Protein AF-A0A355QEF5-F1 (afdb_monomer)

Foldseek 3Di:
DDDDDPDPPDDDDDDDDDDDDDPDQADAFDRFGPDPDDDPPPSDDCVRVVHPPDGGDGDPVVVVVVVVVCVVVVHDDDDDDDDDDDDDD

pLDDT: mean 94.6, std 9.39, range [45.66, 98.62]

Mean predicted aligned error: 4.7 Å

Secondary structure (DSSP, 8-state):
-----SSTT---------------SB-SSSSSB--S--STT-S--TTTTT-TT------HHHHHHHHHHHHHTTPPP------------

Sequence (89 aa):
MSEQSLIPGWEVVIGLEVHAELATVTKMFSSAPNHFGGEPNTNVDPVSLGLPGSLPVLNERAVELAIRVGLALDCRIQRSVFARKNYFY

Radius of gyration: 19.79 Å; Cα contacts (8 Å, |Δi|>4): 60; chains: 1; bounding box: 39×27×57 Å

Nearest PDB structures (foldseek):
  3h0m-assembly6_Q  TM=9.957E-01  e=1.615E-05  Aquifex aeolicus
  3ip4-assembly1_B  TM=9.750E-01  e=4.098E-04  Staphylococcus aureus subsp. aureus Mu50
  4wj3-assembly2_H  TM=9.561E-01  e=4.403E-04  Pseudomonas aeruginosa PAO1
  2df4-assembly1_B  TM=9.644E-01  e=6.777E-04  Staphylococcus aureus

Structure (mmCIF, N/CA/C/O backbone):
data_AF-A0A355QEF5-F1
#
_entry.id   AF-A0A355QEF5-F1
#
loop_
_atom_site.group_PDB
_atom_site.id
_atom_site.type_symbol
_atom_site.label_atom_id
_atom_site.label_alt_id
_atom_site.label_comp_id
_atom_site.label_asym_id
_atom_site.label_entity_id
_atom_site.label_seq_id
_atom_site.pdbx_PDB_ins_code
_atom_site.Cartn_x
_atom_site.Cartn_y
_atom_site.Cartn_z
_atom_site.occupancy
_atom_site.B_iso_or_equiv
_atom_site.auth_seq_id
_atom_site.auth_comp_id
_atom_site.auth_asym_id
_atom_site.auth_atom_id
_atom_site.pdbx_PDB_model_num
ATOM 1 N N . MET A 1 1 ? -15.485 -4.965 37.020 1.00 45.66 1 MET A N 1
ATOM 2 C CA . MET A 1 1 ? -14.139 -4.490 37.403 1.00 45.66 1 MET A CA 1
ATOM 3 C C . MET A 1 1 ? -14.234 -2.982 37.501 1.00 45.66 1 MET A C 1
ATOM 5 O O . MET A 1 1 ? -14.686 -2.378 36.543 1.00 45.66 1 MET A O 1
ATOM 9 N N . SER A 1 2 ? -13.967 -2.400 38.668 1.00 52.38 2 SER A N 1
ATOM 10 C CA . SER A 1 2 ? -14.034 -0.948 38.861 1.00 52.38 2 SER A CA 1
ATOM 11 C C . SER A 1 2 ? -12.923 -0.272 38.058 1.00 52.38 2 SER A C 1
ATOM 13 O O . SER A 1 2 ? -11.753 -0.574 38.295 1.00 52.38 2 SER A O 1
ATOM 15 N N . GLU A 1 3 ? -13.273 0.621 37.136 1.00 65.75 3 GLU A N 1
ATOM 16 C CA . GLU A 1 3 ? -12.324 1.532 36.492 1.00 65.75 3 GLU A CA 1
ATOM 17 C C . GLU A 1 3 ? -11.689 2.427 37.558 1.00 65.75 3 GLU A C 1
ATOM 19 O O . GLU A 1 3 ? -12.287 3.387 38.041 1.00 65.75 3 GLU A O 1
ATOM 24 N N . GLN A 1 4 ? -10.471 2.088 37.977 1.00 65.94 4 GLN A N 1
ATOM 25 C CA . GLN A 1 4 ? -9.631 3.034 38.696 1.00 65.94 4 GLN A CA 1
ATOM 26 C C . GLN A 1 4 ? -8.957 3.928 37.660 1.00 65.94 4 GLN A C 1
ATOM 28 O O . GLN A 1 4 ? -8.116 3.481 36.883 1.00 65.94 4 GLN A O 1
ATOM 33 N N . SER A 1 5 ? -9.355 5.197 37.654 1.00 68.25 5 SER A N 1
ATOM 34 C CA . SER A 1 5 ? -8.699 6.256 36.893 1.00 68.25 5 SER A CA 1
ATOM 35 C C . SER A 1 5 ? -7.217 6.332 37.284 1.00 68.25 5 SER A C 1
ATOM 37 O O . SER A 1 5 ? -6.897 6.689 38.418 1.00 68.25 5 SER A O 1
ATOM 39 N N . LEU A 1 6 ? -6.321 6.038 36.336 1.00 77.31 6 LEU A N 1
ATOM 40 C CA . LEU A 1 6 ? -4.862 6.095 36.522 1.00 77.31 6 LEU A CA 1
ATOM 41 C C . LEU A 1 6 ? -4.363 7.501 36.906 1.00 77.31 6 LEU A C 1
ATOM 43 O O . LEU A 1 6 ? -3.331 7.622 37.562 1.00 77.31 6 LEU A O 1
ATOM 47 N N . ILE A 1 7 ? -5.088 8.557 36.513 1.00 84.94 7 ILE A N 1
ATOM 48 C CA . ILE A 1 7 ? -4.772 9.959 36.819 1.00 84.94 7 ILE A CA 1
ATOM 49 C C . ILE A 1 7 ? -6.056 10.659 37.292 1.00 84.94 7 ILE A C 1
ATOM 51 O O . ILE A 1 7 ? -6.923 10.945 36.469 1.00 84.94 7 ILE A O 1
ATOM 55 N N . PRO A 1 8 ? -6.215 10.945 38.597 1.00 87.50 8 PRO A N 1
ATOM 56 C CA . PRO A 1 8 ? -7.434 11.554 39.127 1.00 87.50 8 PRO A CA 1
ATOM 57 C C . PRO A 1 8 ? -7.811 12.856 38.403 1.00 87.50 8 PRO A C 1
ATOM 59 O O . PRO A 1 8 ? -6.992 13.765 38.284 1.00 87.50 8 PRO A O 1
ATOM 62 N N . GLY A 1 9 ? -9.065 12.953 37.953 1.00 92.31 9 GLY A N 1
ATOM 63 C CA . GLY A 1 9 ? -9.604 14.142 37.280 1.00 92.31 9 GLY A CA 1
ATOM 64 C C . GLY A 1 9 ? -9.342 14.222 35.773 1.00 92.31 9 GLY A C 1
ATOM 65 O O . GLY A 1 9 ? -9.735 15.215 35.166 1.00 92.31 9 GLY A O 1
ATOM 66 N N . TRP A 1 10 ? -8.720 13.203 35.170 1.00 90.25 10 TRP A N 1
ATOM 67 C CA . TRP A 1 10 ? -8.420 13.156 33.737 1.00 90.25 10 TRP A CA 1
ATOM 68 C C . TRP A 1 10 ? -8.844 11.825 33.106 1.00 90.25 10 TRP A C 1
ATOM 70 O O . TRP A 1 10 ? -8.831 10.781 33.754 1.00 90.25 10 TRP A O 1
ATOM 80 N N . GLU A 1 11 ? -9.178 11.866 31.817 1.00 89.44 11 GLU A N 1
ATOM 81 C CA . GLU A 1 11 ? -9.469 10.692 30.990 1.00 89.44 11 GLU A CA 1
ATOM 82 C C . GLU A 1 11 ? -8.295 10.427 30.035 1.00 89.44 11 GLU A C 1
ATOM 84 O O . GLU A 1 11 ? -7.796 11.345 29.381 1.00 89.44 11 GLU A O 1
ATOM 89 N N . VAL A 1 12 ? -7.835 9.174 29.955 1.00 91.81 12 VAL A N 1
ATOM 90 C CA . VAL A 1 12 ? -6.747 8.774 29.051 1.00 91.81 12 VAL A CA 1
ATOM 91 C C . VAL A 1 12 ? -7.334 8.283 27.732 1.00 91.81 12 VAL A C 1
ATOM 93 O O . VAL A 1 12 ? -8.051 7.287 27.705 1.00 91.81 12 VAL A O 1
ATOM 96 N N . VAL A 1 13 ? -6.962 8.939 26.632 1.00 94.19 13 VAL A N 1
ATOM 97 C CA . VAL A 1 13 ? -7.388 8.578 25.272 1.00 94.19 13 VAL A CA 1
ATOM 98 C C . VAL A 1 13 ? -6.168 8.156 24.454 1.00 94.19 13 VAL A C 1
ATOM 100 O O . VAL A 1 13 ? -5.207 8.914 24.334 1.00 94.19 13 VAL A O 1
ATOM 103 N N . ILE A 1 14 ? -6.201 6.947 23.888 1.00 95.94 14 ILE A N 1
ATOM 104 C CA . ILE A 1 14 ? -5.105 6.371 23.094 1.00 95.94 14 ILE A CA 1
ATOM 105 C C . ILE A 1 14 ? -5.634 6.005 21.707 1.00 95.94 14 ILE A C 1
ATOM 107 O O . ILE A 1 14 ? -6.616 5.276 21.584 1.00 95.94 14 ILE A O 1
ATOM 111 N N . GLY A 1 15 ? -4.955 6.484 20.665 1.00 97.69 15 GLY A N 1
ATOM 112 C CA . GLY A 1 15 ? -5.161 6.070 19.278 1.00 97.69 15 GLY A CA 1
ATOM 113 C C . GLY A 1 15 ? -3.920 5.361 18.744 1.00 97.69 15 GLY A C 1
ATOM 114 O O . GLY A 1 15 ? -2.801 5.697 19.131 1.00 97.69 15 GLY A O 1
ATOM 115 N N . LEU A 1 16 ? -4.117 4.382 17.862 1.00 98.06 16 LEU A N 1
ATOM 116 C CA . LEU A 1 16 ? -3.037 3.622 17.234 1.00 98.06 16 LEU A CA 1
ATOM 117 C C . LEU A 1 16 ? -3.076 3.817 15.717 1.00 98.06 16 LEU A C 1
ATOM 119 O O . LEU A 1 16 ? -4.140 3.733 15.107 1.00 98.06 16 LEU A O 1
ATOM 123 N N . GLU A 1 17 ? -1.906 4.022 15.115 1.00 98.12 17 GLU A N 1
ATOM 124 C CA . GLU A 1 17 ? -1.699 3.985 13.666 1.00 98.12 17 GLU A CA 1
ATOM 125 C C . GLU A 1 17 ? -0.734 2.842 13.354 1.00 98.12 17 GLU A C 1
ATOM 127 O O . GLU A 1 17 ? 0.361 2.770 13.915 1.00 98.12 17 GLU A O 1
ATOM 132 N N . VAL A 1 18 ? -1.159 1.917 12.493 1.00 97.62 18 VAL A N 1
ATOM 133 C CA . VAL A 1 18 ? -0.407 0.696 12.190 1.00 97.62 18 VAL A CA 1
ATOM 134 C C . VAL A 1 18 ? -0.207 0.590 10.684 1.00 97.62 18 VAL A C 1
ATOM 136 O O . VAL A 1 18 ? -1.172 0.604 9.921 1.00 97.62 18 VAL A O 1
ATOM 139 N N . HIS A 1 19 ? 1.047 0.428 10.264 1.00 98.06 19 HIS A N 1
ATOM 140 C CA . HIS A 1 19 ? 1.406 0.057 8.899 1.00 98.06 19 HIS A CA 1
ATOM 141 C C . HIS A 1 19 ? 1.838 -1.409 8.864 1.00 98.06 19 HIS A C 1
ATOM 143 O O . HIS A 1 19 ? 2.639 -1.844 9.690 1.00 98.06 19 HIS A O 1
ATOM 149 N N . ALA A 1 20 ? 1.316 -2.161 7.896 1.00 96.69 20 ALA A N 1
ATOM 150 C CA . ALA A 1 20 ? 1.665 -3.557 7.668 1.00 96.69 20 ALA A CA 1
ATOM 151 C C . ALA A 1 20 ?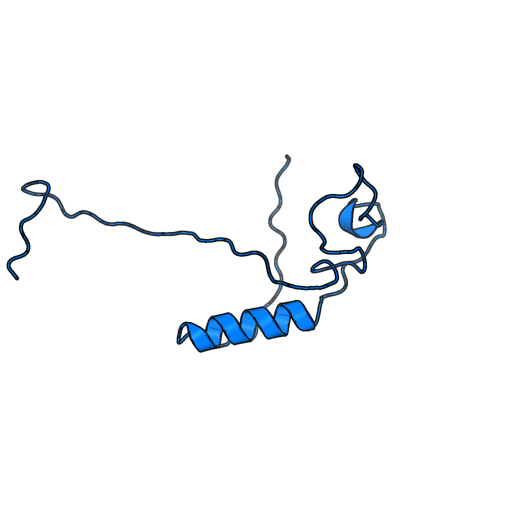 2.043 -3.763 6.198 1.00 96.69 20 ALA A C 1
ATOM 153 O O . ALA A 1 20 ? 1.343 -3.292 5.299 1.00 96.69 20 ALA A O 1
ATOM 154 N N . GLU A 1 21 ? 3.146 -4.467 5.953 1.00 97.50 21 GLU A N 1
ATOM 155 C CA . GLU A 1 21 ? 3.582 -4.807 4.601 1.00 97.50 21 GLU A CA 1
ATOM 156 C C . GLU A 1 21 ? 2.790 -6.010 4.072 1.00 97.50 21 GLU A C 1
ATOM 158 O O . GLU A 1 21 ? 2.653 -7.035 4.742 1.00 97.50 21 GLU A O 1
ATOM 163 N N . LEU A 1 22 ? 2.253 -5.892 2.856 1.00 97.62 22 LEU A N 1
ATOM 164 C CA . LEU A 1 22 ? 1.526 -6.983 2.216 1.00 97.62 22 LEU A CA 1
ATOM 165 C C . LEU A 1 22 ? 2.508 -7.970 1.583 1.00 97.62 22 LEU A C 1
ATOM 167 O O . LEU A 1 22 ? 3.326 -7.584 0.748 1.00 97.62 22 LEU A O 1
ATOM 171 N N . ALA A 1 23 ? 2.356 -9.255 1.910 1.00 96.75 23 ALA A N 1
ATOM 172 C CA . ALA A 1 23 ? 3.154 -10.356 1.369 1.00 96.75 23 ALA A CA 1
ATOM 173 C C . ALA A 1 23 ? 2.847 -10.616 -0.123 1.00 96.75 23 ALA A C 1
ATOM 175 O O . ALA A 1 23 ? 2.177 -11.579 -0.500 1.00 96.75 23 ALA A O 1
ATOM 176 N N . THR A 1 24 ? 3.312 -9.706 -0.973 1.00 98.38 24 THR A N 1
ATOM 177 C CA . THR A 1 24 ? 3.196 -9.727 -2.434 1.00 98.38 24 THR A CA 1
ATOM 178 C C . THR A 1 24 ? 4.551 -10.037 -3.065 1.00 98.38 24 THR A C 1
ATOM 180 O O . THR A 1 24 ? 5.587 -9.817 -2.448 1.00 98.38 24 THR A O 1
ATOM 183 N N . VAL A 1 25 ? 4.554 -10.575 -4.289 1.00 98.06 25 VAL A N 1
ATOM 184 C CA . VAL A 1 25 ? 5.798 -10.898 -5.021 1.00 98.06 25 VAL A CA 1
ATOM 185 C C . VAL A 1 25 ? 6.413 -9.650 -5.665 1.00 98.06 25 VAL A C 1
ATOM 187 O O . VAL A 1 25 ? 7.633 -9.521 -5.739 1.00 98.06 25 VAL A O 1
ATOM 190 N N . THR A 1 26 ? 5.573 -8.721 -6.122 1.00 98.44 26 THR A N 1
ATOM 191 C CA . THR A 1 26 ? 5.964 -7.467 -6.782 1.00 98.44 26 THR A CA 1
ATOM 192 C C . THR A 1 26 ? 5.429 -6.262 -6.016 1.00 98.44 26 THR A C 1
ATOM 194 O O . THR A 1 26 ? 4.485 -6.385 -5.237 1.00 98.44 26 THR A O 1
ATOM 197 N N . LYS A 1 27 ? 6.010 -5.083 -6.247 1.00 98.38 27 LYS A N 1
ATOM 198 C CA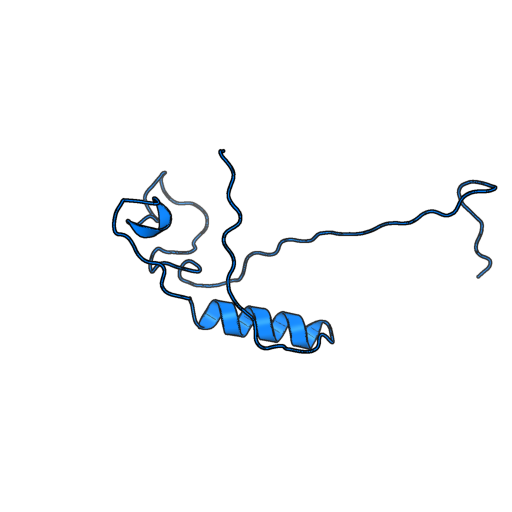 . LYS A 1 27 ? 5.606 -3.828 -5.594 1.00 98.38 27 LYS A CA 1
ATOM 199 C C . LYS A 1 27 ? 4.163 -3.415 -5.936 1.00 98.38 27 LYS A C 1
ATOM 201 O O . LYS A 1 27 ? 3.515 -3.961 -6.827 1.00 98.38 27 LYS A O 1
ATOM 206 N N . MET A 1 28 ? 3.655 -2.410 -5.217 1.00 98.38 28 MET A N 1
ATOM 207 C CA . MET A 1 28 ? 2.261 -1.942 -5.315 1.00 98.38 28 MET A CA 1
ATOM 208 C C . MET A 1 28 ? 1.895 -1.323 -6.674 1.00 98.38 28 MET A C 1
ATOM 210 O O . MET A 1 28 ? 0.768 -1.480 -7.140 1.00 98.38 28 MET A O 1
ATOM 214 N N . PHE A 1 29 ? 2.837 -0.601 -7.287 1.00 98.56 29 PHE A N 1
ATOM 215 C CA . PHE A 1 29 ? 2.611 0.170 -8.517 1.00 98.56 29 PHE A CA 1
ATOM 216 C C . PHE A 1 29 ? 3.574 -0.190 -9.657 1.00 98.56 29 PHE A C 1
ATOM 218 O O . PHE A 1 29 ? 3.631 0.516 -10.663 1.00 98.56 29 PHE A O 1
ATOM 225 N N . SER A 1 30 ? 4.383 -1.233 -9.473 1.00 97.44 30 SER A N 1
ATOM 226 C CA . SER A 1 30 ? 5.501 -1.573 -10.349 1.00 97.44 30 SER A CA 1
ATOM 227 C C . SER A 1 30 ? 5.743 -3.084 -10.358 1.00 97.44 30 SER A C 1
ATOM 229 O O . SER A 1 30 ? 5.359 -3.790 -9.424 1.00 97.44 30 SER A O 1
ATOM 231 N N . SER A 1 31 ? 6.387 -3.586 -11.413 1.00 95.88 31 SER A N 1
ATOM 232 C CA . SER A 1 31 ? 6.727 -5.007 -11.554 1.00 95.88 31 SER A CA 1
ATOM 233 C C . SER A 1 31 ? 8.019 -5.402 -10.832 1.00 95.88 31 SER A C 1
ATOM 235 O O . SER A 1 31 ? 8.390 -6.573 -10.867 1.00 95.88 31 SER A O 1
ATOM 237 N N . ALA A 1 32 ? 8.723 -4.457 -10.198 1.00 97.69 32 ALA A N 1
ATOM 238 C CA . ALA A 1 32 ? 9.925 -4.762 -9.430 1.00 97.69 32 ALA A CA 1
ATOM 239 C C . ALA A 1 32 ? 9.598 -5.689 -8.236 1.00 97.69 32 ALA A C 1
ATOM 241 O O . ALA A 1 32 ? 8.497 -5.597 -7.679 1.00 97.69 32 ALA A O 1
ATOM 242 N N . PRO A 1 33 ? 10.534 -6.559 -7.812 1.00 97.50 33 PRO A N 1
ATOM 243 C CA . PRO A 1 33 ? 10.310 -7.475 -6.696 1.00 97.50 33 PRO A CA 1
ATOM 244 C C . PRO A 1 33 ? 10.018 -6.758 -5.371 1.00 97.50 33 PRO A C 1
ATOM 246 O O . PRO A 1 33 ? 10.641 -5.740 -5.056 1.00 97.50 33 PRO A O 1
ATOM 249 N N . ASN A 1 34 ? 9.107 -7.327 -4.577 1.00 97.25 34 ASN A N 1
ATOM 250 C CA . ASN A 1 34 ? 8.903 -6.992 -3.168 1.00 97.25 34 ASN A CA 1
ATOM 251 C C . ASN A 1 34 ? 9.564 -8.069 -2.297 1.00 97.25 34 ASN A C 1
ATOM 253 O O . ASN A 1 34 ? 8.921 -9.014 -1.845 1.00 97.25 34 ASN A O 1
ATOM 257 N N . HIS A 1 35 ? 10.882 -7.971 -2.146 1.00 94.06 35 HIS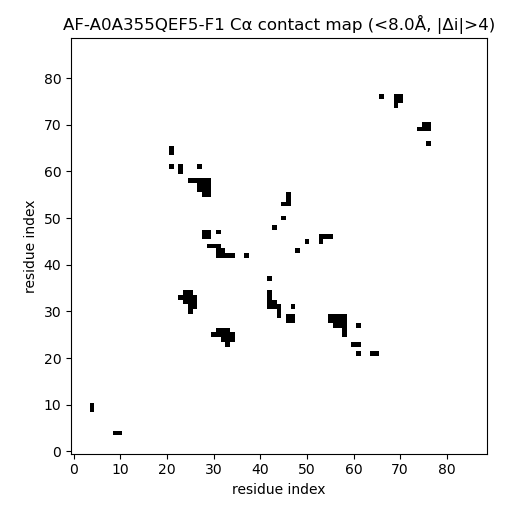 A N 1
ATOM 258 C CA . HIS A 1 35 ? 11.699 -8.958 -1.448 1.00 94.06 35 HIS A CA 1
ATOM 259 C C . HIS A 1 35 ? 12.679 -8.258 -0.509 1.00 94.06 35 HIS A C 1
ATOM 261 O O . HIS A 1 35 ? 13.329 -7.285 -0.896 1.00 94.06 35 HIS A O 1
ATOM 267 N N . PHE A 1 36 ? 12.799 -8.776 0.712 1.00 92.56 36 PHE A N 1
ATOM 268 C CA . PHE A 1 36 ? 13.716 -8.255 1.718 1.00 92.56 36 PHE A CA 1
ATOM 269 C C . PHE A 1 36 ? 15.174 -8.644 1.428 1.00 92.56 36 PHE A C 1
ATOM 271 O O . PHE A 1 36 ? 15.469 -9.782 1.073 1.00 92.56 36 PHE A O 1
ATOM 278 N N . GLY A 1 37 ? 16.105 -7.714 1.639 1.00 91.31 37 GLY A N 1
ATOM 279 C CA . GLY A 1 37 ? 17.528 -7.914 1.356 1.00 91.31 37 GLY A CA 1
ATOM 280 C C . GLY A 1 37 ? 17.883 -7.696 -0.119 1.00 91.31 37 GLY A C 1
ATOM 281 O O . GLY A 1 37 ? 17.140 -7.059 -0.865 1.00 91.31 37 GLY A O 1
ATOM 282 N N . GLY A 1 38 ? 19.033 -8.229 -0.533 1.00 91.00 38 GLY A N 1
ATOM 283 C CA . GLY A 1 38 ? 19.637 -7.947 -1.839 1.00 91.00 38 GLY A CA 1
ATOM 284 C C . GLY A 1 38 ? 20.579 -6.742 -1.811 1.00 91.00 38 GLY A C 1
ATOM 285 O O . GLY A 1 38 ? 20.673 -6.025 -0.814 1.00 91.00 38 GLY A O 1
ATOM 286 N N . GLU A 1 39 ? 21.294 -6.539 -2.915 1.00 97.44 39 GLU A N 1
ATOM 287 C CA . GLU A 1 39 ? 22.236 -5.427 -3.048 1.00 97.44 39 GLU A CA 1
ATOM 288 C C . GLU A 1 39 ? 21.502 -4.086 -3.233 1.00 97.44 39 GLU A C 1
ATOM 290 O O . GLU A 1 39 ? 20.404 -4.055 -3.812 1.00 97.44 39 GLU A O 1
ATOM 295 N N . PRO A 1 40 ? 22.096 -2.959 -2.799 1.00 97.50 40 PRO A N 1
ATOM 296 C CA . PRO A 1 40 ? 21.502 -1.638 -2.964 1.00 97.50 40 PRO A CA 1
ATOM 297 C C . PRO A 1 40 ? 21.066 -1.364 -4.409 1.00 97.50 40 PRO A C 1
ATOM 299 O O . PRO A 1 40 ? 21.825 -1.572 -5.353 1.00 97.50 40 PRO A O 1
ATOM 302 N N . ASN A 1 41 ? 19.845 -0.849 -4.577 1.00 96.69 41 ASN A N 1
ATOM 303 C CA . ASN A 1 41 ? 19.281 -0.436 -5.869 1.00 96.69 41 ASN A CA 1
ATOM 304 C C . ASN A 1 41 ? 19.183 -1.545 -6.937 1.00 96.69 41 ASN A C 1
ATOM 306 O O . ASN A 1 41 ? 19.244 -1.250 -8.127 1.00 96.69 41 ASN A O 1
ATOM 310 N N . THR A 1 42 ? 18.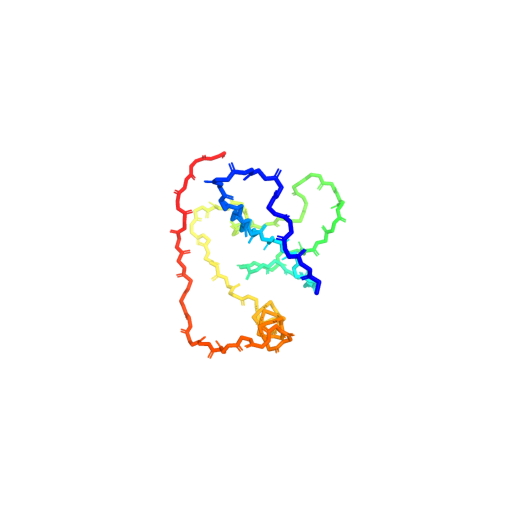998 -2.810 -6.539 1.00 96.56 42 THR A N 1
ATOM 311 C CA . THR A 1 42 ? 18.816 -3.927 -7.493 1.00 96.56 42 THR A CA 1
ATOM 312 C C . THR A 1 42 ? 17.357 -4.297 -7.753 1.00 96.56 42 THR A C 1
ATOM 314 O O . THR A 1 42 ? 16.988 -4.589 -8.887 1.00 96.56 42 THR A O 1
ATOM 317 N N . ASN A 1 43 ? 16.489 -4.203 -6.744 1.00 97.06 43 ASN A N 1
ATOM 318 C CA . ASN A 1 43 ? 15.046 -4.427 -6.888 1.00 97.06 43 ASN A CA 1
ATOM 319 C C . ASN A 1 43 ? 14.324 -3.126 -7.272 1.00 97.06 43 ASN A C 1
ATOM 321 O O . ASN A 1 43 ? 13.462 -2.646 -6.535 1.00 97.06 43 ASN A O 1
ATOM 325 N N . VAL A 1 44 ? 14.709 -2.509 -8.390 1.00 97.38 44 VAL A N 1
ATOM 326 C CA . VAL A 1 44 ? 14.204 -1.198 -8.837 1.00 97.38 44 VAL A CA 1
ATOM 327 C C . VAL A 1 44 ? 13.767 -1.221 -10.298 1.00 97.38 44 VAL A C 1
ATOM 329 O O . VAL A 1 44 ? 14.096 -2.128 -11.054 1.00 97.38 44 VAL A O 1
ATOM 332 N N . ASP A 1 45 ? 13.008 -0.205 -10.687 1.00 97.25 45 ASP A N 1
ATOM 333 C CA . ASP A 1 45 ? 12.551 0.047 -12.051 1.00 97.25 45 ASP A CA 1
ATOM 334 C C . ASP A 1 45 ? 12.231 1.549 -12.222 1.00 97.25 45 ASP A C 1
ATOM 336 O O . ASP A 1 45 ? 12.267 2.297 -11.238 1.00 97.25 45 ASP A O 1
ATOM 340 N N . PRO A 1 46 ? 11.910 2.032 -13.438 1.00 98.44 46 PRO A N 1
ATOM 341 C CA . PRO A 1 46 ? 11.652 3.455 -13.654 1.00 98.44 46 PRO A CA 1
ATOM 342 C C . PRO A 1 46 ? 10.535 4.048 -12.786 1.00 98.44 46 PRO A C 1
ATOM 344 O O . PRO A 1 46 ? 10.618 5.219 -12.424 1.00 98.44 46 PRO A O 1
ATOM 347 N N . VAL A 1 47 ? 9.514 3.258 -12.429 1.00 98.31 47 VAL A N 1
ATOM 348 C CA . VAL A 1 47 ? 8.390 3.715 -11.595 1.00 98.31 47 VAL A CA 1
ATOM 349 C C . VAL A 1 47 ? 8.829 3.887 -10.143 1.00 98.31 47 VAL A C 1
ATOM 351 O O . VAL A 1 47 ? 8.587 4.932 -9.547 1.00 98.31 47 VAL A O 1
ATOM 354 N N . SER A 1 48 ? 9.497 2.885 -9.567 1.00 97.00 48 SER A N 1
ATOM 355 C CA . SER A 1 48 ? 9.954 2.930 -8.172 1.00 97.00 48 SER A CA 1
ATOM 356 C C . SER A 1 48 ? 11.083 3.937 -7.936 1.00 97.00 48 SER A C 1
ATOM 358 O O . SER A 1 48 ? 11.226 4.425 -6.819 1.00 97.00 48 SER A O 1
ATOM 360 N N . LEU A 1 49 ? 11.829 4.293 -8.985 1.00 97.88 49 LEU A N 1
ATOM 361 C CA . LEU A 1 49 ? 12.819 5.374 -8.972 1.00 97.88 49 LEU A CA 1
ATOM 362 C C . LEU A 1 49 ? 12.218 6.768 -9.228 1.00 97.88 49 LEU A C 1
ATOM 364 O O . LEU A 1 49 ? 12.940 7.758 -9.149 1.00 97.88 49 LEU A O 1
ATOM 368 N N . GLY A 1 50 ? 10.929 6.866 -9.570 1.00 97.56 50 GLY A N 1
ATOM 369 C CA . GLY A 1 50 ? 10.285 8.145 -9.880 1.00 97.56 50 GLY A CA 1
ATOM 370 C C . GLY A 1 50 ? 10.836 8.821 -11.139 1.00 97.56 50 GLY A C 1
ATOM 371 O O . GLY A 1 50 ? 10.861 10.050 -11.216 1.00 97.56 50 GLY A O 1
ATOM 372 N N . LEU A 1 51 ? 11.303 8.044 -12.123 1.00 98.38 51 LEU A N 1
ATOM 373 C CA . LEU A 1 51 ? 11.883 8.602 -13.344 1.00 98.38 51 LEU A CA 1
ATOM 374 C C . LEU A 1 51 ? 10.816 9.301 -14.209 1.00 98.38 51 LEU A C 1
ATOM 376 O O . LEU A 1 51 ? 9.659 8.855 -14.245 1.00 98.38 51 LEU A O 1
ATOM 380 N N . PRO A 1 52 ? 11.190 10.359 -14.956 1.00 98.50 52 PRO A N 1
ATOM 381 C CA . PRO A 1 52 ? 10.275 11.058 -15.853 1.00 98.50 52 PRO A CA 1
ATOM 382 C C . PRO A 1 52 ? 9.601 10.118 -16.861 1.00 98.50 52 PRO A C 1
ATOM 384 O O . PRO A 1 52 ? 10.251 9.275 -17.474 1.00 98.50 52 PRO A O 1
ATOM 387 N N . GLY A 1 53 ? 8.289 10.282 -17.048 1.00 98.00 53 GLY A N 1
ATOM 388 C CA . GLY A 1 53 ? 7.500 9.502 -18.010 1.00 98.00 53 GLY A CA 1
ATOM 389 C C . GLY A 1 53 ? 7.076 8.106 -17.537 1.00 98.00 53 GLY A C 1
ATOM 390 O O . GLY A 1 53 ? 6.346 7.429 -18.257 1.00 98.00 53 GLY A O 1
ATOM 391 N N . SER A 1 54 ? 7.479 7.674 -16.340 1.00 97.88 54 SER A N 1
ATOM 392 C CA . SER A 1 54 ? 7.001 6.420 -15.749 1.00 97.88 54 SER A CA 1
ATOM 393 C C . SER A 1 54 ? 5.543 6.536 -15.267 1.00 97.88 54 SER A C 1
ATOM 395 O O . SER A 1 54 ? 5.105 7.594 -14.811 1.00 97.88 54 SER A O 1
ATOM 397 N N . LEU A 1 55 ? 4.770 5.448 -15.386 1.00 98.12 55 LEU A N 1
ATOM 398 C CA . LEU A 1 55 ? 3.358 5.393 -14.989 1.00 98.12 55 LEU A CA 1
ATOM 399 C C . LEU A 1 55 ? 3.105 4.219 -14.028 1.00 98.12 55 LEU A C 1
ATOM 401 O O . LEU A 1 55 ? 3.605 3.123 -14.280 1.00 98.12 55 LEU A O 1
ATOM 405 N N . PRO A 1 56 ? 2.322 4.416 -12.951 1.00 98.25 56 PRO A N 1
ATOM 406 C CA . PRO A 1 56 ? 2.019 3.360 -11.992 1.00 98.25 56 PRO A CA 1
ATOM 407 C C . PRO A 1 56 ? 1.005 2.357 -12.554 1.00 98.25 56 PRO A C 1
ATOM 409 O O . PRO A 1 56 ? 0.004 2.749 -13.157 1.00 98.25 56 PRO A O 1
ATOM 412 N N . VAL A 1 57 ? 1.212 1.069 -12.274 1.00 97.94 57 VAL A N 1
ATOM 413 C CA . VAL A 1 57 ? 0.246 -0.005 -12.558 1.00 97.94 57 VAL A CA 1
ATOM 414 C C . VAL A 1 57 ? -0.086 -0.735 -11.264 1.00 97.94 57 VAL A C 1
ATOM 416 O O . VAL A 1 57 ? 0.797 -1.290 -10.618 1.00 97.94 57 VAL A O 1
ATOM 419 N N . LEU A 1 58 ? -1.361 -0.712 -10.878 1.00 98.12 58 LEU A N 1
ATOM 420 C CA . LEU A 1 58 ? -1.842 -1.264 -9.613 1.00 98.12 58 LEU A CA 1
ATOM 421 C C . LEU A 1 58 ? -1.658 -2.787 -9.531 1.00 98.12 58 LEU A C 1
ATOM 423 O O . LEU A 1 58 ? -2.050 -3.517 -10.438 1.00 98.12 58 LEU A O 1
ATOM 427 N N . ASN A 1 59 ? -1.140 -3.259 -8.400 1.00 98.62 59 ASN A N 1
ATOM 428 C CA . ASN A 1 59 ? -1.014 -4.676 -8.086 1.00 98.62 59 ASN A CA 1
ATOM 429 C C . ASN A 1 59 ? -2.352 -5.273 -7.605 1.00 98.62 59 ASN A C 1
ATOM 431 O O . ASN A 1 59 ? -2.829 -4.965 -6.512 1.00 98.62 59 ASN A O 1
ATOM 435 N N . GLU A 1 60 ? -2.943 -6.166 -8.401 1.00 98.38 60 GLU A N 1
ATOM 436 C CA . GLU A 1 60 ? -4.217 -6.833 -8.092 1.00 98.38 60 GLU A CA 1
ATOM 437 C C . GLU A 1 60 ? -4.162 -7.649 -6.791 1.00 98.38 60 GLU A C 1
ATOM 439 O O . GLU A 1 60 ? -5.071 -7.570 -5.961 1.00 98.38 60 GLU A O 1
ATOM 444 N N . ARG A 1 61 ? -3.060 -8.372 -6.553 1.00 98.50 61 ARG A N 1
ATOM 445 C CA . ARG A 1 61 ? -2.889 -9.180 -5.341 1.00 98.50 61 ARG A CA 1
ATO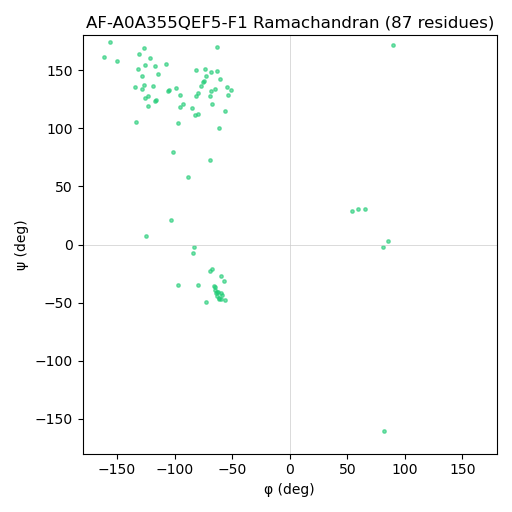M 446 C C . ARG A 1 61 ? -2.821 -8.309 -4.089 1.00 98.50 61 ARG A C 1
ATOM 448 O O . ARG A 1 61 ? -3.336 -8.705 -3.045 1.00 98.50 61 ARG A O 1
ATOM 455 N N . ALA A 1 62 ? -2.219 -7.125 -4.183 1.00 98.44 62 ALA A N 1
ATOM 456 C CA . ALA A 1 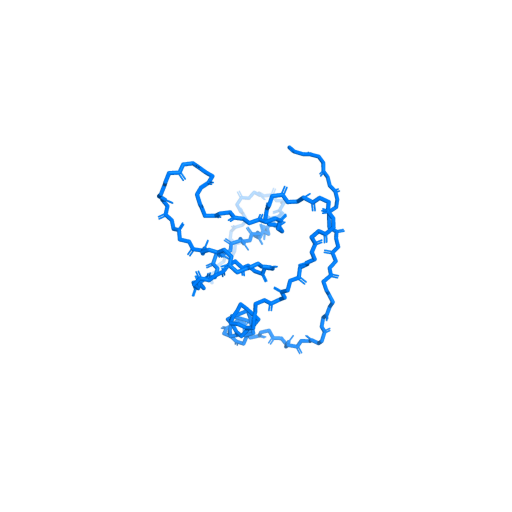62 ? -2.202 -6.173 -3.078 1.00 98.44 62 ALA A CA 1
ATOM 457 C C . ALA A 1 62 ? -3.619 -5.688 -2.722 1.00 98.44 62 ALA A C 1
ATOM 459 O O . ALA A 1 62 ? -3.972 -5.642 -1.545 1.00 98.44 62 ALA A O 1
ATOM 460 N N . VAL A 1 63 ? -4.460 -5.398 -3.724 1.00 98.31 63 VAL A N 1
ATOM 461 C CA . VAL A 1 63 ? -5.872 -5.027 -3.511 1.00 98.31 63 VAL A CA 1
ATOM 462 C C . VAL A 1 63 ? -6.640 -6.164 -2.841 1.00 98.31 63 VAL A C 1
ATOM 464 O O . VAL A 1 63 ? -7.359 -5.938 -1.869 1.00 98.31 63 VAL A O 1
ATOM 467 N N . GLU A 1 64 ? -6.459 -7.394 -3.319 1.00 98.44 64 GLU A N 1
ATOM 468 C CA . GLU A 1 64 ? -7.106 -8.572 -2.747 1.00 98.44 64 GLU A CA 1
ATOM 469 C C . GLU A 1 64 ? -6.732 -8.772 -1.269 1.00 98.44 64 GLU A C 1
ATOM 471 O O . GLU A 1 64 ? -7.608 -8.972 -0.425 1.00 98.44 64 GLU A O 1
ATOM 476 N N . LEU A 1 65 ? -5.440 -8.684 -0.933 1.00 98.50 65 LEU A N 1
ATOM 477 C CA . LEU A 1 65 ? -4.969 -8.797 0.448 1.00 98.50 65 LEU A CA 1
ATOM 478 C C . LEU A 1 65 ? -5.519 -7.667 1.331 1.00 98.50 65 LEU A C 1
ATOM 480 O O . LEU A 1 65 ? -5.958 -7.941 2.446 1.00 98.50 65 LEU A O 1
ATOM 484 N N . ALA A 1 66 ? -5.565 -6.428 0.833 1.00 98.12 66 ALA A N 1
ATOM 485 C CA . ALA A 1 66 ? -6.142 -5.302 1.566 1.00 98.12 66 ALA A CA 1
ATOM 486 C C . ALA A 1 66 ? -7.643 -5.503 1.855 1.00 98.12 66 ALA A C 1
ATOM 488 O O . ALA A 1 66 ? -8.097 -5.245 2.970 1.00 98.12 66 ALA A O 1
ATOM 489 N N . ILE A 1 67 ? -8.411 -6.027 0.891 1.00 98.31 67 ILE A N 1
ATOM 490 C CA . ILE A 1 67 ? -9.826 -6.378 1.092 1.00 98.31 67 ILE A CA 1
ATOM 491 C C . ILE A 1 67 ? -9.964 -7.485 2.141 1.00 98.31 67 ILE A C 1
ATOM 493 O O . ILE A 1 67 ? -10.807 -7.372 3.029 1.00 98.31 67 ILE A O 1
ATOM 497 N N . ARG A 1 68 ? -9.129 -8.533 2.080 1.00 98.38 68 ARG A N 1
ATOM 498 C CA . ARG A 1 68 ? -9.131 -9.615 3.080 1.00 98.38 68 ARG A CA 1
ATOM 499 C C . ARG A 1 68 ? -8.869 -9.085 4.489 1.00 98.38 68 ARG A C 1
ATOM 501 O O . ARG A 1 68 ? -9.573 -9.489 5.406 1.00 98.38 68 ARG A O 1
ATOM 508 N N . VAL A 1 69 ? -7.906 -8.173 4.657 1.00 98.06 69 VAL A N 1
ATOM 509 C CA . VAL A 1 69 ? -7.638 -7.515 5.949 1.00 98.06 69 VAL A CA 1
ATOM 510 C C . VAL A 1 69 ? -8.860 -6.725 6.416 1.00 98.06 69 VAL A C 1
ATOM 512 O O . VAL A 1 69 ? -9.274 -6.885 7.557 1.00 98.06 69 VAL A O 1
ATOM 515 N N . GLY A 1 70 ? -9.481 -5.933 5.535 1.00 97.94 70 GLY A N 1
ATOM 516 C CA . GLY A 1 70 ? -10.702 -5.197 5.868 1.00 97.94 70 GLY A CA 1
ATOM 517 C C . GLY A 1 70 ? -11.828 -6.113 6.355 1.00 97.94 70 GLY A C 1
ATOM 518 O O . GLY A 1 70 ? -12.409 -5.856 7.402 1.00 97.94 70 GLY A O 1
ATOM 519 N N . LEU A 1 71 ? -12.097 -7.212 5.646 1.00 98.50 71 LEU A N 1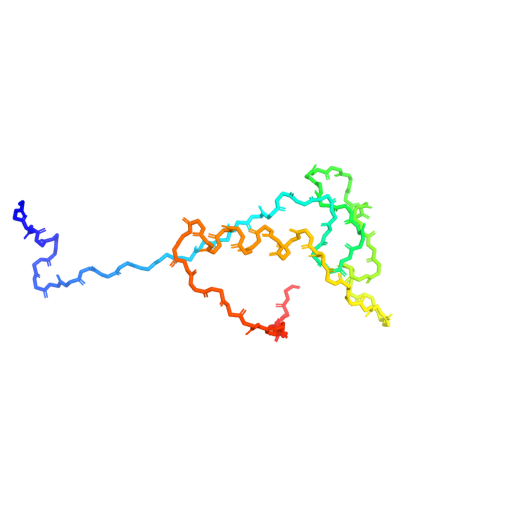
ATOM 520 C CA . LEU A 1 71 ? -13.113 -8.190 6.052 1.00 98.50 71 LEU A CA 1
ATOM 521 C C . LEU A 1 71 ? -12.760 -8.896 7.369 1.00 98.50 71 LEU A C 1
ATOM 523 O O . LEU A 1 71 ? -13.643 -9.116 8.187 1.00 98.50 71 LEU A O 1
ATOM 527 N N . ALA A 1 72 ? -11.485 -9.230 7.590 1.00 98.38 72 ALA A N 1
ATOM 528 C CA . ALA A 1 72 ? -11.022 -9.866 8.826 1.00 98.38 72 ALA A CA 1
ATOM 529 C C . ALA A 1 72 ? -11.107 -8.945 10.056 1.00 98.38 72 ALA A C 1
ATOM 531 O O . ALA A 1 72 ? -11.119 -9.434 11.181 1.00 98.38 72 ALA A O 1
ATOM 532 N N . LEU A 1 73 ? -11.151 -7.628 9.841 1.00 98.12 73 LEU A N 1
ATOM 533 C CA . LEU A 1 73 ? -11.308 -6.599 10.871 1.00 98.12 73 LEU A CA 1
ATOM 534 C C . LEU A 1 73 ? -12.738 -6.028 10.911 1.00 98.12 73 LEU A C 1
ATOM 536 O O . LEU A 1 73 ? -12.927 -4.897 11.356 1.00 98.12 73 LEU A O 1
ATOM 540 N N . ASP A 1 74 ? -13.727 -6.759 10.382 1.00 98.38 74 ASP A N 1
ATOM 541 C CA . ASP A 1 74 ? -15.145 -6.366 10.336 1.00 98.38 74 ASP A CA 1
ATOM 542 C C . ASP A 1 74 ? -15.406 -4.986 9.691 1.00 98.38 74 ASP A C 1
ATOM 544 O O . ASP A 1 74 ? -16.383 -4.291 9.985 1.00 98.38 74 ASP A O 1
ATOM 548 N N . CYS A 1 75 ? -14.539 -4.566 8.766 1.00 98.50 75 CYS A N 1
ATOM 549 C CA . CYS A 1 75 ? -14.694 -3.312 8.042 1.00 98.50 75 CYS A CA 1
ATOM 550 C C . CYS A 1 75 ? -15.683 -3.454 6.877 1.00 98.50 75 CYS A C 1
ATOM 552 O O . CYS A 1 75 ? -15.769 -4.479 6.197 1.00 98.50 75 CYS A O 1
ATOM 554 N N . ARG A 1 76 ? -16.370 -2.355 6.546 1.00 98.25 76 ARG A N 1
ATOM 555 C CA . ARG A 1 76 ? -17.191 -2.267 5.334 1.00 98.25 76 ARG A CA 1
ATOM 556 C C . ARG A 1 76 ? -16.335 -1.878 4.132 1.00 98.25 76 ARG A C 1
ATOM 558 O O . ARG A 1 76 ? -15.829 -0.760 4.069 1.00 98.25 76 ARG A O 1
ATOM 565 N N . ILE A 1 77 ? -16.249 -2.761 3.140 1.00 98.06 77 ILE A N 1
ATOM 566 C CA . ILE A 1 77 ? -15.523 -2.487 1.894 1.00 98.06 77 ILE A CA 1
ATOM 567 C C . ILE A 1 77 ? -16.250 -1.411 1.078 1.00 98.06 77 ILE A C 1
ATOM 569 O O . ILE A 1 77 ? -17.466 -1.468 0.884 1.00 98.06 77 ILE A O 1
ATOM 573 N N . GLN A 1 78 ? -15.493 -0.423 0.603 1.00 97.44 78 GLN A N 1
ATOM 574 C CA . GLN A 1 78 ? -15.985 0.707 -0.182 1.00 97.44 78 GLN A CA 1
ATOM 575 C C . GLN A 1 78 ? -15.221 0.817 -1.494 1.00 97.44 78 GLN A C 1
ATOM 577 O O . GLN A 1 78 ? -14.052 0.442 -1.590 1.00 97.44 78 GLN A O 1
ATOM 582 N N . ARG A 1 79 ? -15.868 1.410 -2.496 1.00 96.88 79 ARG A N 1
ATOM 583 C CA . ARG A 1 79 ? -15.162 1.866 -3.690 1.00 96.88 79 ARG A CA 1
ATOM 584 C C . ARG A 1 79 ? -14.274 3.049 -3.307 1.00 96.88 79 ARG A C 1
ATOM 586 O O . ARG A 1 79 ? -14.755 4.011 -2.715 1.00 96.88 79 ARG A O 1
ATOM 593 N N . SER A 1 80 ? -12.997 2.977 -3.659 1.00 96.06 80 SER A N 1
ATOM 594 C CA . SER A 1 80 ? -11.992 3.970 -3.287 1.00 96.06 80 SER A CA 1
ATOM 595 C C . SER A 1 80 ? -11.240 4.508 -4.503 1.00 96.06 80 SER A C 1
ATOM 597 O O . SER A 1 80 ? -11.374 4.010 -5.624 1.00 96.06 80 SER A O 1
ATOM 599 N N . VAL A 1 81 ? -10.466 5.568 -4.268 1.00 97.62 81 VAL A N 1
ATOM 600 C CA . VAL A 1 81 ? -9.563 6.190 -5.239 1.00 97.62 81 VAL A CA 1
ATOM 601 C C . VAL A 1 81 ? -8.180 6.328 -4.612 1.00 97.62 81 VAL A C 1
ATOM 603 O O . VAL A 1 81 ? -8.063 6.580 -3.413 1.00 97.62 81 VAL A O 1
ATOM 606 N N . PHE A 1 82 ? -7.127 6.181 -5.414 1.00 98.31 82 PHE A N 1
ATOM 607 C CA . PHE A 1 82 ? -5.770 6.502 -4.972 1.00 98.31 82 PHE A CA 1
ATOM 608 C C . PHE A 1 82 ? -5.557 8.019 -4.982 1.00 98.31 82 PHE A C 1
ATOM 610 O O . PHE A 1 82 ? -5.928 8.695 -5.941 1.00 98.31 82 PHE A O 1
ATOM 617 N N . ALA A 1 83 ? -4.928 8.544 -3.930 1.00 98.25 83 ALA A N 1
ATOM 618 C CA . ALA A 1 83 ? -4.571 9.955 -3.794 1.00 98.25 83 ALA A CA 1
ATOM 619 C C . ALA A 1 83 ? -3.046 10.131 -3.727 1.00 98.25 83 ALA A C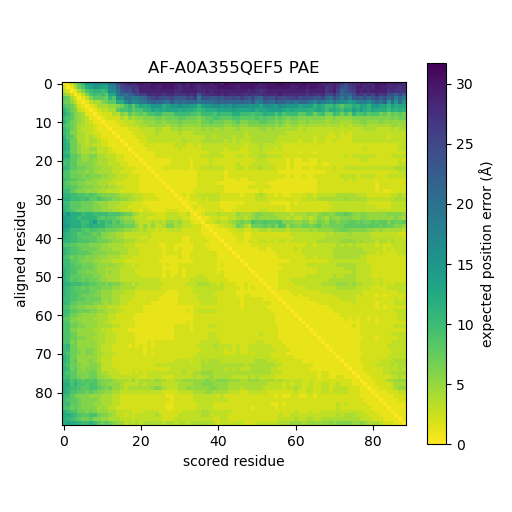 1
ATOM 621 O O . ALA A 1 83 ? -2.325 9.232 -3.298 1.00 98.25 83 ALA A O 1
ATOM 622 N N . ARG A 1 84 ? -2.545 11.303 -4.138 1.00 98.44 84 ARG A N 1
ATOM 623 C CA . ARG A 1 84 ? -1.119 11.657 -4.045 1.00 98.44 84 ARG A CA 1
ATOM 624 C C . ARG A 1 84 ? -0.868 12.459 -2.766 1.00 98.44 84 ARG A C 1
ATOM 626 O O . ARG A 1 84 ? -1.406 13.554 -2.623 1.00 98.44 84 ARG A O 1
ATOM 633 N N . LYS A 1 85 ? -0.038 11.935 -1.860 1.00 98.19 85 LYS A N 1
ATOM 634 C CA . LYS A 1 85 ? 0.453 12.637 -0.661 1.00 98.19 85 LYS A CA 1
ATOM 635 C C . LYS A 1 85 ? 1.842 13.209 -0.970 1.00 98.19 85 LYS A C 1
ATOM 637 O O . LYS A 1 85 ? 2.795 12.448 -1.056 1.00 98.19 85 LYS A O 1
ATOM 642 N N . ASN A 1 86 ? 1.946 14.522 -1.184 1.00 98.25 86 ASN A N 1
ATOM 643 C CA . ASN A 1 86 ? 3.182 15.171 -1.648 1.00 98.25 86 ASN A CA 1
ATOM 644 C C . ASN A 1 86 ? 4.003 15.727 -0.474 1.00 98.25 86 ASN A C 1
ATOM 646 O O . ASN A 1 86 ? 3.462 16.468 0.345 1.00 98.25 86 ASN A O 1
ATOM 650 N N . TYR A 1 87 ? 5.293 15.391 -0.413 1.00 98.12 87 TYR A N 1
ATOM 651 C CA . TYR A 1 87 ? 6.278 15.913 0.543 1.00 98.12 87 TYR A CA 1
ATOM 652 C C . TYR A 1 87 ? 7.703 15.649 0.018 1.00 98.12 87 TYR A C 1
ATOM 654 O O . TYR A 1 87 ? 7.880 14.804 -0.858 1.00 98.12 87 TYR A O 1
ATOM 662 N N . PHE A 1 88 ? 8.704 16.365 0.538 1.00 97.75 88 PHE A N 1
ATOM 663 C CA . PHE A 1 88 ? 10.124 16.134 0.232 1.00 97.75 88 PHE A CA 1
ATOM 664 C C . PHE A 1 88 ? 10.772 15.308 1.351 1.00 97.75 88 PHE A C 1
ATOM 666 O O . PHE A 1 88 ? 10.532 15.605 2.525 1.00 97.75 88 PHE A O 1
ATOM 673 N N . TYR A 1 89 ? 11.565 14.293 0.991 1.00 96.88 89 TYR A N 1
ATOM 674 C CA . TYR A 1 89 ? 12.340 13.451 1.908 1.00 96.88 89 TYR A CA 1
ATOM 675 C C . TYR A 1 89 ? 13.627 12.968 1.241 1.00 96.88 89 TYR A C 1
ATOM 677 O O . TYR A 1 89 ? 13.566 12.705 0.017 1.00 96.88 89 TYR A O 1
#

Solvent-accessible surface area (backbone atoms only — not comparable to full-atom values): 6336 Å² total; per-residue (Å²): 131,85,86,74,67,93,47,86,97,58,84,91,84,87,86,86,88,86,88,80,86,76,98,41,71,41,35,66,41,38,86,31,55,48,66,90,77,82,66,90,87,64,68,56,48,56,48,81,68,67,40,91,91,53,69,79,48,80,34,65,67,56,52,52,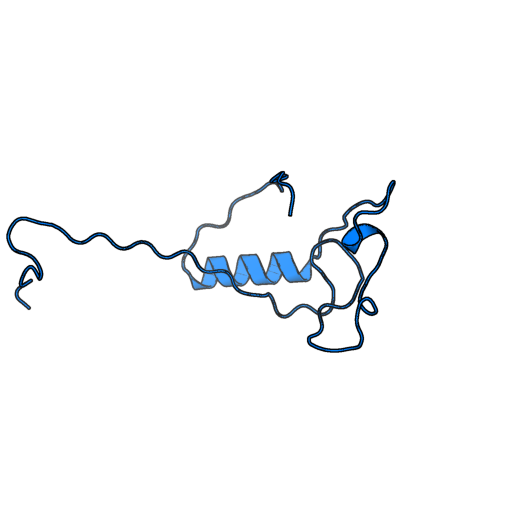53,52,51,50,52,35,54,76,67,76,46,84,88,70,95,83,80,92,80,88,86,89,82,88,131